Protein AF-A0A9X9WVI3-F1 (afdb_monomer)

pLDDT: mean 80.42, std 14.09, range [37.0, 93.25]

Foldseek 3Di:
DDPDDDADDPDDAPDLCSLLVVLVHHSVQLVVCVVVVDRSVCSNNDPDPPQQDWDDAPPDTHSHPVRLCVVLVHDPVQLVVLVVVVHDSSVSSVLGDDPPDDPLVVLCVLCVVLVHHSVQLVVCVVNRDDNVRSSPDDDPDDQDPVNVVVVVVPD

Radius of gyration: 27.86 Å; Cα contacts (8 Å, |Δi|>4): 132; chains: 1; bounding box: 60×38×81 Å

Mean predicted aligned error: 15.55 Å

Nearest PDB structures (foldseek):
  1q07-assembly1_B  TM=2.388E-01  e=8.066E+00  Escherichia coli

Solvent-accessible surface area (backbone atoms only — not comparable to full-atom values): 9425 Å² total; per-residue (Å²): 135,84,83,78,80,81,75,84,75,79,86,90,52,99,40,70,49,52,42,7,50,76,57,73,37,59,39,67,60,26,52,53,34,34,74,73,70,38,52,69,67,60,26,37,70,51,76,83,84,70,76,64,58,64,39,64,41,89,95,47,75,25,67,26,63,68,53,46,28,58,77,31,65,46,56,70,70,59,44,51,60,36,40,78,71,73,40,53,70,42,59,44,49,71,53,44,57,73,82,83,78,70,54,71,62,63,54,37,50,53,22,51,76,59,76,38,61,44,68,59,38,49,52,36,43,73,78,55,44,51,69,71,62,37,56,70,56,80,78,86,82,76,77,47,74,70,64,54,49,61,61,69,74,70,116

Structure (mmCIF, N/CA/C/O backbone):
data_AF-A0A9X9WVI3-F1
#
_entry.id   AF-A0A9X9WVI3-F1
#
loop_
_atom_site.group_PDB
_atom_site.id
_atom_site.type_symbol
_atom_site.label_atom_id
_atom_site.label_alt_id
_atom_site.label_comp_id
_atom_site.label_asym_id
_atom_site.label_entity_id
_atom_site.label_seq_id
_atom_site.pdbx_PDB_ins_code
_atom_site.Cartn_x
_atom_site.Cartn_y
_atom_site.Cartn_z
_atom_site.occupancy
_atom_site.B_iso_or_equiv
_atom_site.auth_seq_id
_atom_site.auth_comp_id
_atom_site.auth_asym_id
_atom_site.auth_atom_id
_atom_site.pdbx_PDB_model_num
ATOM 1 N N . MET A 1 1 ? 0.253 12.492 40.329 1.00 37.00 1 MET A N 1
ATOM 2 C CA . MET A 1 1 ? -1.148 12.388 40.804 1.00 37.00 1 MET A CA 1
ATOM 3 C C . MET A 1 1 ? -2.069 12.173 39.608 1.00 37.00 1 MET A C 1
ATOM 5 O O . MET A 1 1 ? -2.336 13.112 38.871 1.00 37.00 1 MET A O 1
ATOM 9 N N . THR A 1 2 ? -2.505 10.940 39.354 1.00 40.12 2 THR A N 1
ATOM 10 C CA . THR A 1 2 ? -3.392 10.620 38.223 1.00 40.12 2 THR A CA 1
ATOM 11 C C . THR A 1 2 ? -4.823 10.999 38.602 1.00 40.12 2 THR A C 1
ATOM 13 O O . THR A 1 2 ? -5.427 10.346 39.453 1.00 40.12 2 THR A O 1
ATOM 16 N N . LYS A 1 3 ? -5.365 12.076 38.017 1.00 41.78 3 LYS A N 1
ATOM 17 C CA . LYS A 1 3 ? -6.774 12.463 38.198 1.00 41.78 3 LYS A CA 1
ATOM 18 C C . LYS A 1 3 ? -7.663 11.325 37.683 1.00 41.78 3 LYS A C 1
ATOM 20 O O . LYS A 1 3 ? -7.770 11.112 36.479 1.00 41.78 3 LYS A O 1
ATOM 25 N N . ARG A 1 4 ? -8.284 10.574 38.599 1.00 47.44 4 ARG A N 1
ATOM 26 C CA . ARG A 1 4 ? -9.337 9.606 38.270 1.00 47.44 4 ARG A CA 1
ATOM 27 C C . ARG A 1 4 ? -10.594 10.391 37.910 1.00 47.44 4 ARG A C 1
ATOM 29 O O . ARG A 1 4 ? -11.257 10.933 38.788 1.00 47.44 4 ARG A O 1
ATOM 36 N N . ILE A 1 5 ? -10.893 10.465 36.620 1.00 53.91 5 ILE A N 1
ATOM 37 C CA . ILE A 1 5 ? -12.156 11.002 36.113 1.00 53.91 5 ILE A CA 1
ATOM 38 C C . ILE A 1 5 ? -13.261 10.031 36.562 1.00 53.91 5 ILE A C 1
ATOM 40 O O . ILE A 1 5 ? -13.273 8.875 36.139 1.00 53.91 5 ILE A O 1
ATOM 44 N N . ARG A 1 6 ? -14.147 10.464 37.469 1.00 46.97 6 ARG A N 1
ATOM 45 C CA . ARG A 1 6 ? -15.381 9.732 37.800 1.00 46.97 6 ARG A CA 1
ATOM 46 C C . ARG A 1 6 ? -16.380 9.978 36.671 1.00 46.97 6 ARG A C 1
ATOM 48 O O . ARG A 1 6 ? -16.762 11.120 36.446 1.00 46.97 6 ARG A O 1
ATOM 55 N N . LEU A 1 7 ? -16.767 8.916 35.971 1.00 52.44 7 LEU A N 1
ATOM 56 C CA . LEU A 1 7 ? -17.838 8.953 34.977 1.00 52.44 7 LEU A CA 1
ATOM 57 C C . LEU A 1 7 ? -19.185 8.729 35.679 1.00 52.44 7 LEU A C 1
ATOM 59 O O . LEU A 1 7 ? -19.290 7.755 36.435 1.00 52.44 7 LEU A O 1
ATOM 63 N N . PRO A 1 8 ? -20.195 9.590 35.466 1.00 44.69 8 PRO A N 1
ATOM 64 C CA . PRO A 1 8 ? -21.563 9.267 35.842 1.00 44.69 8 PRO A CA 1
ATOM 65 C C . PRO A 1 8 ? -22.082 8.122 34.946 1.00 44.69 8 PRO A C 1
ATOM 67 O O . PRO A 1 8 ? -21.643 7.944 33.816 1.00 44.69 8 PRO A O 1
ATOM 70 N N . HIS A 1 9 ? -22.901 7.255 35.536 1.00 53.94 9 HIS A N 1
ATOM 71 C CA . HIS A 1 9 ? -23.315 5.929 35.046 1.00 53.94 9 HIS A CA 1
ATOM 72 C C . HIS A 1 9 ? -24.241 5.994 33.803 1.00 53.94 9 HIS A C 1
ATOM 74 O O . HIS A 1 9 ? -24.909 7.005 33.606 1.00 53.94 9 HIS A O 1
ATOM 80 N N . PRO A 1 10 ? -24.300 4.936 32.966 1.00 47.56 10 PRO A N 1
ATOM 81 C CA . PRO A 1 10 ? -25.096 3.748 33.286 1.00 47.56 10 PRO A CA 1
ATOM 82 C C . PRO A 1 10 ? -24.260 2.697 34.025 1.00 47.56 10 PRO A C 1
ATOM 84 O O . PRO A 1 10 ? -23.032 2.672 33.887 1.00 47.56 10 PRO A O 1
ATOM 87 N N . PRO A 1 11 ? -24.886 1.919 34.923 1.00 54.75 11 PRO A N 1
ATOM 88 C CA . PRO A 1 11 ? -24.164 1.013 35.801 1.00 54.75 11 PRO A CA 1
ATOM 89 C C . PRO A 1 11 ? -23.472 -0.059 34.948 1.00 54.75 11 PRO A C 1
ATOM 91 O O . PRO A 1 11 ? -23.908 -0.327 33.839 1.00 54.75 11 PRO A O 1
ATOM 94 N N . GLU A 1 12 ? -22.412 -0.671 35.483 1.00 53.19 12 GLU A N 1
ATOM 95 C CA . GLU A 1 12 ? -21.811 -1.963 35.067 1.00 53.19 12 GLU A CA 1
ATOM 96 C C . GLU A 1 12 ? -20.383 -1.937 34.496 1.00 53.19 12 GLU A C 1
ATOM 98 O O . GLU A 1 12 ? -19.702 -2.966 34.541 1.00 53.19 12 GLU A O 1
ATOM 103 N N . HIS A 1 13 ? -19.817 -0.800 34.074 1.00 55.53 13 HIS A N 1
ATOM 104 C CA . HIS A 1 13 ? -18.466 -0.808 33.483 1.00 55.53 13 HIS A CA 1
ATOM 105 C C . HIS A 1 13 ? -17.449 0.058 34.232 1.00 55.53 13 HIS A C 1
ATOM 107 O O . HIS A 1 13 ? -17.414 1.280 34.140 1.00 55.53 13 HIS A O 1
ATOM 113 N N . ARG A 1 14 ? -16.535 -0.617 34.947 1.00 71.50 14 ARG A N 1
ATOM 114 C CA . ARG A 1 14 ? -15.489 -0.034 35.818 1.00 71.50 14 ARG A CA 1
ATOM 115 C C . ARG A 1 14 ? -14.454 0.840 35.082 1.00 71.50 14 ARG A C 1
ATOM 117 O O . ARG A 1 14 ? -13.598 1.442 35.726 1.00 71.50 14 ARG A O 1
ATOM 124 N N . SER A 1 15 ? -14.475 0.868 33.747 1.00 84.50 15 SER A N 1
ATOM 125 C CA . SER A 1 15 ? -13.547 1.636 32.908 1.00 84.50 15 SER A CA 1
ATOM 126 C C . SER A 1 15 ? -14.151 1.968 31.540 1.00 84.50 15 SER A C 1
ATOM 128 O O . SER A 1 15 ? -15.007 1.234 31.046 1.00 84.50 15 SER A O 1
ATOM 130 N N . LEU A 1 16 ? -13.629 3.013 30.887 1.00 83.25 16 LEU A N 1
ATOM 131 C CA . LEU A 1 16 ? -13.998 3.392 29.516 1.00 83.25 16 LEU A CA 1
ATOM 132 C C . LEU A 1 16 ? -13.831 2.231 28.521 1.00 83.25 16 LEU A C 1
ATOM 134 O O . LEU A 1 16 ? -14.660 2.060 27.641 1.00 83.25 16 LEU A O 1
ATOM 138 N N . ASN A 1 17 ? -12.800 1.395 28.692 1.00 86.31 17 ASN A N 1
ATOM 139 C CA . ASN A 1 17 ? -12.584 0.217 27.846 1.00 86.31 17 ASN A CA 1
ATOM 140 C C . ASN A 1 17 ? -13.657 -0.858 28.037 1.00 86.31 17 ASN A C 1
ATOM 142 O O . ASN A 1 17 ? -14.037 -1.513 27.071 1.00 86.31 17 ASN A O 1
ATOM 146 N N . ALA A 1 18 ? -14.131 -1.059 29.269 1.00 83.94 18 ALA A N 1
ATOM 147 C CA . ALA A 1 18 ? -15.227 -1.987 29.527 1.00 83.94 18 ALA A CA 1
ATOM 148 C C . ALA A 1 18 ? -16.528 -1.475 28.888 1.00 83.94 18 ALA A C 1
ATOM 150 O O . ALA A 1 18 ? -17.199 -2.243 28.207 1.00 83.94 18 ALA A O 1
ATOM 151 N N . ALA A 1 19 ? -16.802 -0.170 29.004 1.00 86.25 19 ALA A N 1
ATOM 152 C CA . ALA A 1 19 ? -17.951 0.465 28.362 1.00 86.25 19 ALA A CA 1
ATOM 153 C C . ALA A 1 19 ? -17.867 0.411 26.827 1.00 86.25 19 ALA A C 1
ATOM 155 O O . ALA A 1 19 ? -18.844 0.074 26.169 1.00 86.25 19 ALA A O 1
ATOM 156 N N . ALA A 1 20 ? -16.687 0.664 26.253 1.00 87.12 20 ALA A N 1
ATOM 157 C CA . ALA A 1 20 ? -16.462 0.575 24.814 1.00 87.12 20 ALA A CA 1
ATOM 158 C C . ALA A 1 20 ? -16.691 -0.850 24.288 1.00 87.12 20 ALA A C 1
ATOM 160 O O . ALA A 1 20 ? -17.419 -1.021 23.315 1.00 87.12 20 ALA A O 1
ATOM 161 N N . ARG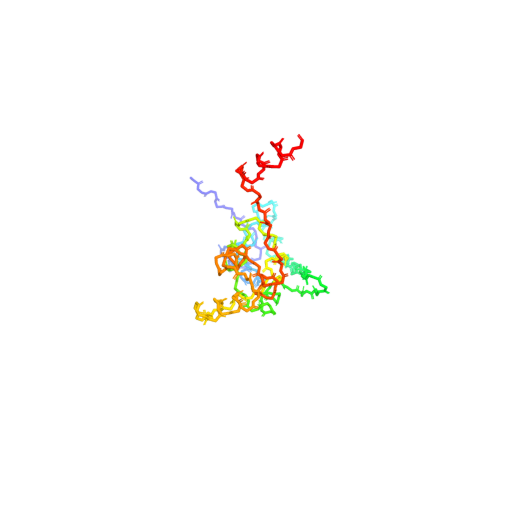 A 1 21 ? -16.150 -1.879 24.961 1.00 84.81 21 ARG A N 1
ATOM 162 C CA . A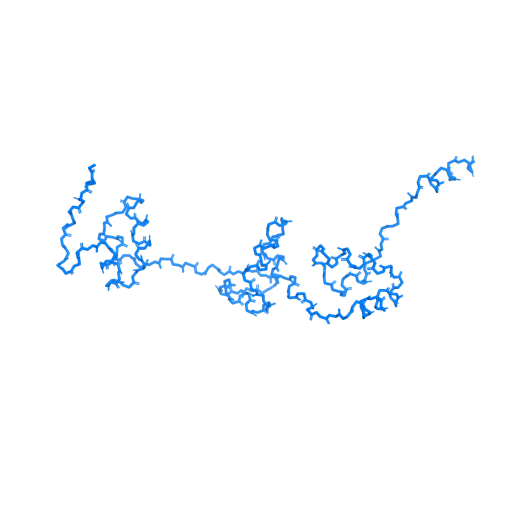RG A 1 21 ? -16.373 -3.280 24.560 1.00 84.81 21 ARG A CA 1
ATOM 163 C C . ARG A 1 21 ? -17.837 -3.685 24.629 1.00 84.81 21 ARG A C 1
ATOM 165 O O . ARG A 1 21 ? -18.301 -4.355 23.716 1.00 84.81 21 ARG A O 1
ATOM 172 N N . ALA A 1 22 ? -18.544 -3.291 25.686 1.00 83.69 22 ALA A N 1
ATOM 173 C CA . ALA A 1 22 ? -19.968 -3.578 25.819 1.00 83.69 22 ALA A CA 1
ATOM 174 C C . ALA A 1 22 ? -20.798 -2.904 24.718 1.00 83.69 22 ALA A C 1
ATOM 176 O O . ALA A 1 22 ? -21.734 -3.501 24.201 1.00 83.69 22 ALA A O 1
ATOM 177 N N . ALA A 1 23 ? -20.395 -1.704 24.292 1.00 84.12 23 ALA A N 1
ATOM 178 C CA . ALA A 1 23 ? -20.983 -1.000 23.157 1.00 84.12 23 ALA A CA 1
ATOM 179 C C . ALA A 1 23 ? -20.481 -1.491 21.779 1.00 84.12 23 ALA A C 1
ATOM 181 O O . ALA A 1 23 ? -20.851 -0.922 20.754 1.00 84.12 23 ALA A O 1
ATOM 182 N N . GLY A 1 24 ? -19.621 -2.515 21.722 1.00 84.88 24 GLY A N 1
ATOM 183 C CA . GLY A 1 24 ? -19.072 -3.042 20.467 1.00 84.88 24 GLY A CA 1
ATOM 184 C C . GLY A 1 24 ? -18.063 -2.118 19.771 1.00 84.88 24 GLY A C 1
ATOM 185 O O . GLY A 1 24 ? -17.813 -2.266 18.576 1.00 84.88 24 GLY A O 1
ATOM 186 N N . ILE A 1 25 ? -17.472 -1.163 20.493 1.00 88.44 25 ILE A N 1
ATOM 187 C CA . ILE A 1 25 ? -16.480 -0.214 19.977 1.00 88.44 25 ILE A CA 1
ATOM 188 C C . ILE A 1 25 ? -15.089 -0.570 20.503 1.00 88.44 25 ILE A C 1
ATOM 190 O O . ILE A 1 25 ? -14.901 -0.939 21.663 1.00 88.44 25 ILE A O 1
ATOM 194 N N . ASP A 1 26 ? -14.078 -0.410 19.652 1.00 89.38 26 ASP A N 1
ATOM 195 C CA . ASP A 1 26 ? -12.689 -0.523 20.075 1.00 89.38 26 ASP A CA 1
ATOM 196 C C . ASP A 1 26 ? -12.335 0.521 21.158 1.00 89.38 26 ASP A C 1
ATOM 198 O O . ASP A 1 26 ? -12.617 1.719 21.037 1.00 89.38 26 ASP A O 1
ATOM 202 N N . GLY A 1 27 ? -11.674 0.066 22.222 1.00 89.50 27 GLY A N 1
ATOM 203 C CA . GLY A 1 27 ? -11.319 0.904 23.367 1.00 89.50 27 GLY A CA 1
ATOM 204 C C . GLY A 1 27 ? -10.406 2.079 23.005 1.00 89.50 27 GLY A C 1
ATOM 205 O O . GLY A 1 27 ? -10.566 3.174 23.551 1.00 89.50 27 GLY A O 1
ATOM 206 N N . ALA A 1 28 ? -9.500 1.903 22.035 1.00 90.50 28 ALA A N 1
ATOM 207 C CA . ALA A 1 28 ? -8.639 2.989 21.569 1.00 90.50 28 ALA A CA 1
ATOM 208 C C . ALA A 1 28 ? -9.434 4.044 20.785 1.00 90.50 28 ALA A C 1
ATOM 210 O O . ALA A 1 28 ? -9.149 5.238 20.897 1.00 90.50 28 ALA A O 1
ATOM 211 N N . THR A 1 29 ? -10.477 3.633 20.060 1.00 89.81 29 THR A N 1
ATOM 212 C CA . THR A 1 29 ? -11.409 4.556 19.393 1.00 89.81 29 THR A CA 1
ATOM 213 C C . THR A 1 29 ? -12.172 5.413 20.405 1.00 89.81 29 THR A C 1
ATOM 215 O O . THR A 1 29 ? -12.201 6.639 20.269 1.00 89.81 29 THR A O 1
ATOM 218 N N . ALA A 1 30 ? -12.736 4.803 21.452 1.00 90.56 30 ALA A N 1
ATOM 219 C CA . ALA A 1 30 ? -13.431 5.533 22.516 1.00 90.56 30 ALA A CA 1
ATOM 220 C C . ALA A 1 30 ? -12.484 6.487 23.271 1.00 90.56 30 ALA A C 1
ATOM 222 O O . ALA A 1 30 ? -12.802 7.663 23.456 1.00 90.56 30 ALA A O 1
ATOM 223 N N . ALA A 1 31 ? -11.283 6.025 23.633 1.00 90.62 31 ALA A N 1
ATOM 224 C CA . ALA A 1 31 ? -10.269 6.860 24.279 1.00 90.62 31 ALA A CA 1
ATOM 225 C C . ALA A 1 31 ? -9.831 8.039 23.392 1.00 90.62 31 ALA A C 1
ATOM 227 O O . ALA A 1 31 ? -9.731 9.173 23.864 1.00 90.62 31 ALA A O 1
ATOM 228 N N . GLY A 1 32 ? -9.631 7.797 22.095 1.00 91.69 32 GLY A N 1
ATOM 229 C CA . GLY A 1 32 ? -9.291 8.832 21.121 1.00 91.69 32 GLY A CA 1
ATOM 230 C C . GLY A 1 32 ? -10.381 9.894 20.965 1.00 91.69 32 GLY A C 1
ATOM 231 O O . GLY A 1 32 ? -10.063 11.069 20.801 1.00 91.69 32 GLY A O 1
ATOM 232 N N . ARG A 1 33 ? -11.662 9.515 21.056 1.00 93.12 33 ARG A N 1
ATOM 233 C CA . ARG A 1 33 ? -12.790 10.464 21.058 1.00 93.12 33 ARG A CA 1
ATOM 234 C C . ARG A 1 33 ? -12.790 11.340 22.305 1.00 93.12 33 ARG A C 1
ATOM 236 O O . ARG A 1 33 ? -12.861 12.559 22.177 1.00 93.12 33 ARG A O 1
ATOM 243 N N . VAL A 1 34 ? -12.632 10.745 23.488 1.00 93.06 34 VAL A N 1
ATOM 244 C CA . VAL A 1 34 ? -12.543 11.500 24.751 1.00 93.06 34 VAL A CA 1
ATOM 245 C C . VAL A 1 34 ? -11.362 12.471 24.728 1.00 93.06 34 VAL A C 1
ATOM 247 O O . VAL A 1 34 ? -11.502 13.626 25.117 1.00 93.06 34 VAL A O 1
ATOM 250 N N . HIS A 1 35 ? -10.214 12.052 24.187 1.00 91.38 35 HIS A N 1
ATOM 251 C CA . HIS A 1 35 ? -9.053 12.930 24.023 1.00 91.38 35 HIS A CA 1
ATOM 252 C C . HIS A 1 35 ? -9.326 14.138 23.107 1.00 91.38 35 HIS A C 1
ATOM 254 O O . HIS A 1 35 ? -8.734 15.196 23.289 1.00 91.38 35 HIS A O 1
ATOM 260 N N . ARG A 1 36 ? -10.259 14.013 22.156 1.00 91.06 36 ARG A N 1
ATOM 261 C CA . ARG A 1 36 ? -10.732 15.106 21.285 1.00 91.06 36 ARG A CA 1
ATOM 262 C C . ARG A 1 36 ? -11.871 15.922 21.910 1.00 91.06 36 ARG A C 1
ATOM 264 O O . ARG A 1 36 ? -12.549 16.654 21.196 1.00 91.06 36 ARG A O 1
ATOM 271 N N . GLY A 1 37 ? -12.107 15.775 23.213 1.00 92.56 37 GLY A N 1
ATOM 272 C CA . GLY A 1 37 ? -13.111 16.531 23.962 1.00 92.56 37 GLY A CA 1
ATOM 273 C C . GLY A 1 37 ? -14.519 15.937 23.941 1.00 92.56 37 GLY A C 1
ATOM 274 O O . GLY A 1 37 ? -15.457 16.608 24.359 1.00 92.56 37 GLY A O 1
ATOM 275 N N . TRP A 1 38 ? -14.703 14.702 23.464 1.00 90.69 38 TRP A N 1
ATOM 276 C CA . TRP A 1 38 ? -16.016 14.056 23.518 1.00 90.69 38 TRP A CA 1
ATOM 277 C C . TRP A 1 38 ? -16.358 13.656 24.948 1.00 90.69 38 TRP A C 1
ATOM 279 O O . TRP A 1 38 ? -15.485 13.225 25.708 1.00 90.69 38 TRP A O 1
ATOM 289 N N . THR A 1 39 ? -17.645 13.712 25.293 1.00 90.56 39 THR A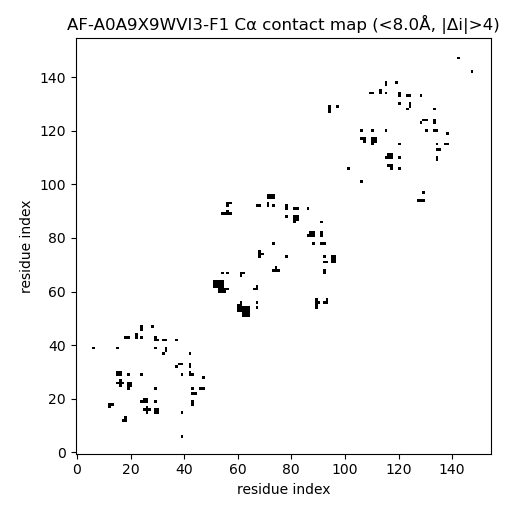 N 1
ATOM 290 C CA . THR A 1 39 ? -18.090 13.096 26.538 1.00 90.56 39 THR A CA 1
ATOM 291 C C . THR A 1 39 ? -17.897 11.577 26.447 1.00 90.56 39 THR A C 1
ATOM 293 O O . THR A 1 39 ? -18.068 10.988 25.376 1.00 90.56 39 THR A O 1
ATOM 296 N N . PRO A 1 40 ? -17.523 10.915 27.549 1.00 86.56 40 PRO A N 1
ATOM 297 C CA . PRO A 1 40 ? -17.326 9.467 27.591 1.00 86.56 40 PRO A CA 1
ATOM 298 C C . PRO A 1 40 ? -18.547 8.671 27.123 1.00 86.56 40 PRO A C 1
ATOM 300 O O . PRO A 1 40 ? -18.381 7.681 26.422 1.00 86.56 40 PRO A O 1
ATOM 303 N N . GLU A 1 41 ? -19.754 9.154 27.419 1.00 84.62 41 GLU A N 1
ATOM 304 C CA . GLU A 1 41 ? -21.023 8.597 26.936 1.00 84.62 41 GLU A CA 1
ATOM 305 C C . GLU A 1 41 ? -21.131 8.680 25.411 1.00 84.62 41 GLU A C 1
ATOM 307 O O . GLU A 1 41 ? -21.310 7.666 24.742 1.00 84.62 41 GLU A O 1
ATOM 312 N N . HIS A 1 42 ? -20.933 9.872 24.843 1.00 88.75 42 HIS A N 1
ATOM 313 C CA . HIS A 1 42 ? -20.996 10.080 23.397 1.00 88.75 42 HIS A CA 1
ATOM 314 C C . HIS A 1 42 ? -19.887 9.311 22.661 1.00 88.75 42 HIS A C 1
ATOM 316 O O . HIS A 1 42 ? -20.068 8.834 21.537 1.00 88.75 42 HIS A O 1
ATOM 322 N N . ALA A 1 43 ? -18.733 9.147 23.313 1.00 88.75 43 ALA A N 1
ATOM 323 C CA . ALA A 1 43 ? -17.599 8.403 22.791 1.00 88.75 43 ALA A CA 1
ATOM 324 C C . ALA A 1 43 ? -17.862 6.896 22.666 1.00 88.75 43 ALA A C 1
ATOM 326 O O . ALA A 1 43 ? -17.302 6.286 21.751 1.00 88.75 43 ALA A O 1
ATOM 327 N N . VAL A 1 44 ? -18.685 6.309 23.543 1.00 89.38 44 VAL A N 1
ATOM 328 C CA . VAL A 1 44 ? -19.057 4.883 23.488 1.00 89.38 44 VAL A CA 1
ATOM 329 C C . VAL A 1 44 ? -20.381 4.635 22.767 1.00 89.38 44 VAL A C 1
ATOM 331 O O . VAL A 1 44 ? -20.567 3.547 22.244 1.00 89.38 44 VAL A O 1
ATOM 334 N N . SER A 1 45 ? -21.282 5.616 22.693 1.00 87.12 45 SER A N 1
ATOM 335 C CA . SER A 1 45 ? -22.586 5.447 22.036 1.00 87.12 45 SER A CA 1
ATOM 336 C C . SER A 1 45 ? -22.551 5.689 20.528 1.00 87.12 45 SER A C 1
ATOM 338 O O . SER A 1 45 ? -23.368 5.144 19.791 1.00 87.12 45 SER A O 1
ATOM 340 N N . THR A 1 46 ? -21.603 6.490 20.038 1.00 86.69 46 THR A N 1
ATOM 341 C CA . THR A 1 46 ? -21.526 6.802 18.607 1.00 86.69 46 THR A CA 1
ATOM 342 C C . THR A 1 46 ? -20.835 5.664 17.858 1.00 86.69 46 THR A C 1
ATOM 344 O O . THR A 1 46 ? -19.661 5.408 18.129 1.00 86.69 46 THR A O 1
ATOM 347 N N . PRO A 1 47 ? -21.449 5.002 16.866 1.00 80.44 47 PRO A N 1
ATOM 348 C CA . PRO A 1 47 ? -20.768 3.952 16.113 1.00 80.44 47 PRO A CA 1
ATOM 349 C C . PRO A 1 47 ? -19.514 4.506 15.410 1.00 80.44 47 PRO A C 1
ATOM 351 O O . PRO A 1 47 ? -19.483 5.679 15.015 1.00 80.44 47 PRO A O 1
ATOM 354 N N . PRO A 1 48 ? -18.418 3.736 15.305 1.00 75.25 48 PRO A N 1
ATOM 355 C CA . PR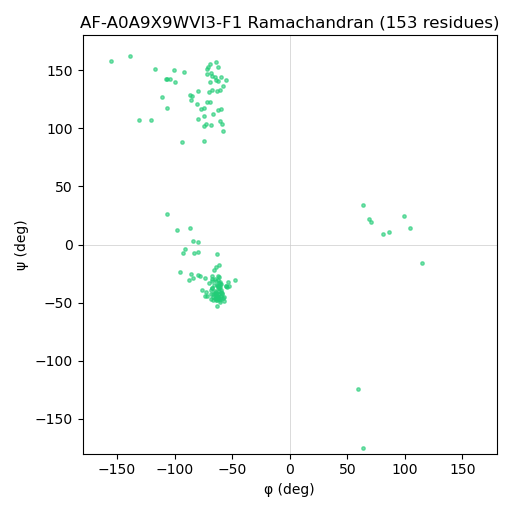O A 1 48 ? -17.253 4.158 14.541 1.00 75.25 48 PRO A CA 1
ATOM 356 C C . PRO A 1 48 ? -17.657 4.383 13.084 1.00 75.25 48 PRO A C 1
ATOM 358 O O . PRO A 1 48 ? -18.056 3.460 12.381 1.00 75.25 48 PRO A O 1
ATOM 361 N N . ILE A 1 49 ? -17.535 5.628 12.620 1.00 72.19 49 ILE A N 1
ATOM 362 C CA . ILE A 1 49 ? -17.614 5.933 11.195 1.00 72.19 49 ILE A CA 1
ATOM 363 C C . ILE A 1 49 ? -16.291 5.445 10.609 1.00 72.19 49 ILE A C 1
ATOM 365 O O . ILE A 1 49 ? -15.295 6.170 10.594 1.00 72.19 49 ILE A O 1
ATOM 369 N N . SER A 1 50 ? -16.253 4.188 10.190 1.00 63.59 50 SER A N 1
ATOM 370 C CA . SER A 1 50 ? -15.202 3.683 9.320 1.00 63.59 50 SER A CA 1
ATOM 371 C C . SER A 1 50 ? -15.721 3.813 7.898 1.00 63.59 50 SER A C 1
ATOM 373 O O . SER A 1 50 ? -16.337 2.872 7.405 1.00 63.59 50 SER A O 1
ATOM 375 N N . PRO A 1 51 ? -15.523 4.955 7.207 1.00 60.88 51 PRO A N 1
ATOM 376 C CA . PRO A 1 51 ? -15.709 4.925 5.778 1.00 60.88 51 PRO A CA 1
ATOM 377 C C . PRO A 1 51 ? -14.564 4.064 5.254 1.00 60.88 51 PRO A C 1
ATOM 379 O O . PRO A 1 51 ? -13.410 4.507 5.206 1.00 60.88 51 PRO A O 1
ATOM 382 N N . GLU A 1 52 ? -14.857 2.817 4.897 1.00 65.00 52 GLU A N 1
ATOM 383 C CA . GLU A 1 52 ? -14.042 2.144 3.900 1.00 65.00 52 GLU A CA 1
ATOM 384 C C . GLU A 1 52 ? -14.117 3.028 2.660 1.00 65.00 52 GLU A C 1
ATOM 386 O O . GLU A 1 52 ? -15.129 3.106 1.969 1.00 65.00 52 GLU A O 1
ATOM 391 N N . ARG A 1 53 ? -13.089 3.864 2.488 1.00 77.12 53 ARG A N 1
ATOM 392 C CA . ARG A 1 53 ? -13.053 4.791 1.369 1.00 77.12 53 ARG A CA 1
ATOM 393 C C . ARG A 1 53 ? -12.792 3.950 0.129 1.00 77.12 53 ARG A C 1
ATOM 395 O O . ARG A 1 53 ? -11.752 3.279 0.106 1.00 77.12 53 ARG A O 1
ATOM 402 N N . PRO A 1 54 ? -13.674 4.007 -0.881 1.00 84.81 54 PRO A N 1
ATOM 403 C CA . PRO A 1 54 ? -13.442 3.275 -2.104 1.00 84.81 54 PRO A CA 1
ATOM 404 C C . PRO A 1 54 ? -12.110 3.712 -2.712 1.00 84.81 54 PRO A C 1
ATOM 406 O O . PRO A 1 54 ? -11.759 4.897 -2.728 1.00 84.81 54 PRO A O 1
ATOM 409 N N . VAL A 1 55 ? -11.333 2.737 -3.173 1.00 86.56 55 VAL A N 1
ATOM 410 C CA . VAL A 1 55 ? -10.004 2.964 -3.742 1.00 86.56 55 VAL A CA 1
ATOM 411 C C . VAL A 1 55 ? -10.098 2.784 -5.247 1.00 86.56 55 VAL A C 1
ATOM 413 O O . VAL A 1 55 ? -10.386 1.692 -5.728 1.00 86.56 55 VAL A O 1
ATOM 416 N N . LYS A 1 56 ? -9.824 3.850 -6.001 1.00 90.38 56 LYS A N 1
ATOM 417 C CA . LYS A 1 56 ? -9.704 3.778 -7.460 1.00 90.38 56 LYS A CA 1
ATOM 418 C C . LYS A 1 56 ? -8.283 3.364 -7.851 1.00 90.38 56 LYS A C 1
ATOM 420 O O . LYS A 1 56 ? -7.314 3.987 -7.416 1.00 90.38 56 LYS A O 1
ATOM 425 N N . VAL A 1 57 ? -8.161 2.331 -8.680 1.00 88.31 57 VAL A N 1
ATOM 426 C CA . VAL A 1 57 ? -6.896 1.863 -9.266 1.00 88.31 57 VAL A CA 1
ATOM 427 C C . VAL A 1 57 ? -7.112 1.684 -10.767 1.00 88.31 57 VAL A C 1
ATOM 429 O O . VAL A 1 57 ? -7.794 0.754 -11.195 1.00 88.31 57 VAL A O 1
ATOM 432 N N . GLY A 1 58 ? -6.548 2.590 -11.571 1.00 85.19 58 GLY A N 1
ATOM 433 C CA . GLY A 1 58 ? -6.860 2.660 -13.002 1.00 85.19 58 GLY A CA 1
ATOM 434 C C . GLY A 1 58 ? -8.357 2.899 -13.221 1.00 85.19 58 GLY A C 1
ATOM 435 O O . GLY A 1 58 ? -8.920 3.834 -12.649 1.00 85.19 58 GLY A O 1
ATOM 436 N N . ASP A 1 59 ? -8.997 2.015 -13.985 1.00 87.12 59 ASP A N 1
ATOM 437 C CA . ASP A 1 59 ? -10.430 2.087 -14.307 1.00 87.12 59 ASP A CA 1
ATOM 438 C C . ASP A 1 59 ? -11.324 1.328 -13.316 1.00 87.12 59 ASP A C 1
ATOM 440 O O . ASP A 1 59 ? -12.548 1.377 -13.410 1.00 87.12 59 ASP A O 1
ATOM 444 N N . ARG A 1 60 ? -10.731 0.630 -12.339 1.00 87.75 60 ARG A N 1
ATOM 445 C CA . ARG A 1 60 ? -11.468 -0.164 -11.350 1.00 87.75 60 ARG A CA 1
ATOM 446 C C . ARG A 1 60 ? -11.603 0.593 -10.034 1.00 87.75 60 ARG A C 1
ATOM 448 O O . ARG A 1 60 ? -10.652 1.218 -9.562 1.00 87.75 60 ARG A O 1
ATOM 455 N N . VAL A 1 61 ? -12.779 0.495 -9.422 1.00 92.06 61 VAL A N 1
ATOM 456 C CA . VAL A 1 61 ? -13.061 1.002 -8.075 1.00 92.06 61 VAL A CA 1
ATOM 457 C C . VAL A 1 61 ? -13.270 -0.196 -7.159 1.00 92.06 61 VAL A C 1
ATOM 459 O O . VAL A 1 61 ? -14.055 -1.083 -7.475 1.00 92.06 61 VAL A O 1
ATOM 462 N N . PHE A 1 62 ? -12.540 -0.225 -6.051 1.00 90.06 62 PHE A N 1
ATOM 463 C CA . PHE A 1 62 ? -12.658 -1.243 -5.010 1.00 90.06 62 PHE A CA 1
ATOM 464 C C . PHE A 1 62 ? -13.402 -0.658 -3.813 1.00 90.06 62 PHE A C 1
ATOM 466 O O . PHE A 1 62 ? -13.176 0.511 -3.487 1.00 90.06 62 PHE A O 1
ATOM 473 N N . ALA A 1 63 ? -14.247 -1.449 -3.152 1.00 87.31 63 ALA A N 1
ATOM 474 C CA . ALA A 1 63 ? -15.002 -1.020 -1.975 1.00 87.31 63 ALA A CA 1
ATOM 475 C C . ALA A 1 63 ? -14.067 -0.718 -0.800 1.00 87.31 63 ALA A C 1
ATOM 477 O O . ALA A 1 63 ? -14.272 0.245 -0.064 1.00 87.31 63 ALA A O 1
ATOM 478 N N . SER A 1 64 ? -12.979 -1.484 -0.681 1.00 89.12 64 SER A N 1
ATOM 479 C CA . SER A 1 64 ? -11.993 -1.291 0.375 1.00 89.12 64 SER A CA 1
ATOM 480 C C . SER A 1 64 ? -10.556 -1.434 -0.117 1.00 89.12 64 SER A C 1
ATOM 482 O O . SER A 1 64 ? -10.244 -2.021 -1.157 1.00 89.12 64 SER A O 1
ATOM 484 N N . ARG A 1 65 ? -9.622 -0.914 0.684 1.00 87.44 65 ARG A N 1
ATOM 485 C CA . ARG A 1 65 ? -8.187 -1.114 0.446 1.00 87.44 65 ARG A CA 1
ATOM 486 C C . ARG A 1 65 ? -7.804 -2.596 0.500 1.00 87.44 65 ARG A C 1
ATOM 488 O O . ARG A 1 65 ? -6.917 -3.010 -0.242 1.00 87.44 65 ARG A O 1
ATOM 495 N N . ALA A 1 66 ? -8.427 -3.370 1.389 1.00 87.81 66 ALA A N 1
ATOM 496 C CA . ALA A 1 66 ? -8.147 -4.796 1.528 1.00 87.81 66 ALA A CA 1
ATOM 497 C C . ALA A 1 66 ? -8.553 -5.556 0.260 1.00 87.81 66 ALA A C 1
ATOM 499 O O . ALA A 1 66 ? -7.782 -6.372 -0.240 1.00 87.81 66 ALA A O 1
ATOM 500 N N . GLU A 1 67 ? -9.705 -5.207 -0.311 1.00 90.00 67 GLU A N 1
ATOM 501 C CA . GLU A 1 67 ? -10.172 -5.760 -1.579 1.00 90.00 67 GLU A CA 1
ATOM 502 C C . GLU A 1 67 ? -9.223 -5.411 -2.735 1.00 90.00 67 GLU A C 1
ATOM 504 O O . GLU A 1 67 ? -8.819 -6.293 -3.493 1.00 90.00 67 GLU A O 1
ATOM 509 N N . ALA A 1 68 ? -8.773 -4.153 -2.825 1.00 91.25 68 ALA A N 1
ATOM 510 C CA . ALA A 1 68 ? -7.814 -3.730 -3.848 1.00 91.25 68 ALA A CA 1
ATOM 511 C C . ALA A 1 68 ? -6.482 -4.504 -3.770 1.00 91.25 68 ALA A C 1
ATOM 513 O O . ALA A 1 68 ? -5.897 -4.864 -4.793 1.00 91.25 68 ALA A O 1
ATOM 514 N N . LEU A 1 69 ? -5.995 -4.775 -2.554 1.00 92.56 69 LEU A N 1
ATOM 515 C CA . LEU A 1 69 ? -4.788 -5.574 -2.318 1.00 92.56 69 LEU A CA 1
ATOM 516 C C . LEU A 1 69 ? -4.978 -7.036 -2.725 1.00 92.56 69 LEU A C 1
ATOM 518 O O . LEU A 1 69 ? -4.108 -7.594 -3.398 1.00 92.56 69 LEU A O 1
ATOM 522 N N . ALA A 1 70 ? -6.109 -7.634 -2.341 1.00 89.81 70 ALA A N 1
ATOM 523 C CA . ALA A 1 70 ? -6.455 -9.007 -2.687 1.00 89.81 70 ALA A CA 1
ATOM 524 C C . ALA A 1 70 ? -6.557 -9.180 -4.208 1.00 89.81 70 ALA A C 1
ATOM 526 O O . ALA A 1 70 ? -5.922 -10.074 -4.767 1.00 89.81 70 ALA A O 1
ATOM 527 N N . ALA A 1 71 ? -7.247 -8.262 -4.890 1.00 89.62 71 ALA A N 1
ATOM 528 C CA . ALA A 1 71 ? -7.365 -8.257 -6.346 1.00 89.62 71 ALA A CA 1
ATOM 529 C C . ALA A 1 71 ? -6.010 -8.099 -7.058 1.00 89.62 71 ALA A C 1
ATOM 531 O O . ALA A 1 71 ? -5.806 -8.664 -8.131 1.00 89.62 71 ALA A O 1
ATOM 532 N N . ALA A 1 72 ? -5.068 -7.357 -6.467 1.00 87.69 72 ALA A N 1
ATOM 533 C CA . ALA A 1 72 ? -3.715 -7.190 -7.001 1.00 87.69 72 ALA A CA 1
ATOM 534 C C . ALA A 1 72 ? -2.747 -8.334 -6.625 1.00 87.69 72 ALA A C 1
ATOM 536 O O . ALA A 1 72 ? -1.608 -8.354 -7.105 1.00 87.69 72 ALA A O 1
ATOM 537 N N . GLY A 1 73 ? -3.154 -9.263 -5.749 1.00 90.44 73 GLY A N 1
ATOM 538 C CA . GLY A 1 73 ? -2.288 -10.315 -5.206 1.00 90.44 73 GLY A CA 1
ATOM 539 C C . GLY A 1 73 ? -1.123 -9.765 -4.372 1.00 90.44 73 GLY A C 1
ATOM 540 O O . GLY A 1 73 ? -0.009 -10.298 -4.423 1.00 90.44 73 GLY A O 1
ATOM 541 N N . LEU A 1 74 ? -1.349 -8.659 -3.657 1.00 91.56 74 LEU A N 1
ATOM 542 C CA . LEU A 1 74 ? -0.335 -7.918 -2.905 1.00 91.56 74 LEU A CA 1
ATOM 543 C C . LEU A 1 74 ? -0.618 -7.917 -1.402 1.00 91.56 74 LEU A C 1
ATOM 545 O O . LEU A 1 74 ? -1.759 -7.919 -0.960 1.00 91.56 74 LEU A O 1
ATOM 549 N N . VAL A 1 75 ? 0.450 -7.823 -0.611 1.00 92.44 75 VAL A N 1
ATOM 550 C CA . VAL A 1 75 ? 0.379 -7.585 0.838 1.00 92.44 75 VAL A CA 1
ATOM 551 C C . VAL A 1 75 ? 0.659 -6.114 1.156 1.00 92.44 75 VAL A C 1
ATOM 553 O O . VAL A 1 75 ? 1.438 -5.457 0.460 1.00 92.44 75 VAL A O 1
ATOM 556 N N . GLU A 1 76 ? 0.073 -5.588 2.236 1.00 92.44 76 GLU A N 1
ATOM 557 C CA . GLU A 1 76 ? 0.197 -4.172 2.633 1.00 92.44 76 GLU A CA 1
ATOM 558 C C . GLU A 1 76 ? 1.661 -3.723 2.797 1.00 92.44 76 GLU A C 1
ATOM 560 O O . GLU A 1 76 ? 2.015 -2.601 2.428 1.00 92.44 76 GLU A O 1
ATOM 565 N N . SER A 1 77 ? 2.541 -4.603 3.289 1.00 92.69 77 SER A N 1
ATOM 566 C CA . SER A 1 77 ? 3.977 -4.318 3.418 1.00 92.69 77 SER A CA 1
ATOM 567 C C . SER A 1 77 ? 4.634 -3.986 2.072 1.00 92.69 77 SER A C 1
ATOM 569 O O . SER A 1 77 ? 5.501 -3.112 2.009 1.00 92.69 77 SER A O 1
ATOM 571 N N . THR A 1 78 ? 4.175 -4.600 0.975 1.00 90.88 78 THR A N 1
ATOM 572 C CA . THR A 1 78 ? 4.669 -4.312 -0.380 1.00 90.88 78 THR A CA 1
ATOM 573 C C . THR A 1 78 ? 4.263 -2.913 -0.832 1.00 90.88 78 THR A C 1
ATOM 575 O O . THR A 1 78 ? 5.093 -2.181 -1.376 1.00 90.88 78 THR A O 1
ATOM 578 N N . ILE A 1 79 ? 3.017 -2.507 -0.574 1.00 93.19 79 ILE A N 1
ATOM 579 C CA . ILE A 1 79 ? 2.548 -1.151 -0.888 1.00 93.19 79 ILE A CA 1
ATOM 580 C C . ILE A 1 79 ? 3.306 -0.114 -0.059 1.00 93.19 79 ILE A C 1
ATOM 582 O O . ILE A 1 79 ? 3.809 0.854 -0.626 1.00 93.19 79 ILE A O 1
ATOM 586 N N . ARG A 1 80 ? 3.480 -0.339 1.250 1.00 91.69 80 ARG A N 1
ATOM 587 C CA . ARG A 1 80 ? 4.267 0.561 2.113 1.00 91.69 80 ARG A CA 1
ATOM 588 C C . ARG A 1 80 ? 5.696 0.739 1.604 1.00 91.69 80 ARG A C 1
ATOM 590 O O . ARG A 1 80 ? 6.162 1.868 1.487 1.00 91.69 80 ARG A O 1
ATOM 597 N N . ALA A 1 81 ? 6.366 -0.348 1.224 1.00 89.56 81 ALA A N 1
ATOM 598 C CA . ALA A 1 81 ? 7.717 -0.283 0.671 1.00 89.56 81 ALA A CA 1
ATOM 599 C C . ALA A 1 81 ? 7.787 0.462 -0.677 1.00 89.56 81 ALA A C 1
ATOM 601 O O . ALA A 1 81 ? 8.824 1.032 -1.013 1.00 89.56 81 ALA A O 1
ATOM 602 N N . ARG A 1 82 ? 6.719 0.445 -1.483 1.00 91.69 82 ARG A N 1
ATOM 603 C CA . ARG A 1 82 ? 6.624 1.232 -2.727 1.00 91.69 82 ARG A CA 1
ATOM 604 C C . ARG A 1 82 ? 6.401 2.715 -2.422 1.00 91.69 82 ARG A C 1
ATOM 606 O O . ARG A 1 82 ? 7.117 3.550 -2.965 1.00 91.69 82 ARG A O 1
ATOM 613 N N . MET A 1 83 ? 5.503 3.030 -1.492 1.00 93.25 83 MET A N 1
ATOM 614 C CA . MET A 1 83 ? 5.245 4.404 -1.046 1.00 93.25 83 MET A CA 1
ATOM 615 C C . MET A 1 83 ? 6.470 5.063 -0.408 1.00 93.25 83 MET A C 1
ATOM 617 O O . MET A 1 83 ? 6.745 6.225 -0.684 1.00 93.25 83 MET A O 1
ATOM 621 N N . ALA A 1 84 ? 7.267 4.313 0.358 1.00 89.88 84 ALA A N 1
ATOM 622 C CA . ALA A 1 84 ? 8.536 4.795 0.910 1.00 89.88 84 ALA A CA 1
ATOM 623 C C . ALA A 1 84 ? 9.564 5.198 -0.169 1.00 89.88 84 ALA A C 1
ATOM 625 O O . ALA A 1 84 ? 10.517 5.911 0.121 1.00 89.88 84 ALA A O 1
ATOM 626 N N . ARG A 1 85 ? 9.373 4.759 -1.421 1.00 90.06 85 ARG A N 1
ATOM 627 C CA . ARG A 1 85 ? 10.179 5.149 -2.589 1.00 90.06 85 ARG A CA 1
ATOM 628 C C . ARG A 1 85 ? 9.526 6.266 -3.415 1.00 90.06 85 ARG A C 1
ATOM 630 O O . ARG A 1 85 ? 9.939 6.494 -4.545 1.00 90.06 85 ARG A O 1
ATOM 637 N N . GLY A 1 86 ? 8.486 6.913 -2.886 1.00 91.06 86 GLY A N 1
ATOM 638 C CA . GLY A 1 86 ? 7.751 7.990 -3.554 1.00 91.06 86 GLY A CA 1
ATOM 639 C C . GLY A 1 86 ? 6.702 7.527 -4.570 1.00 91.06 86 GLY A C 1
ATOM 640 O O . GLY A 1 86 ? 6.156 8.353 -5.292 1.00 91.06 86 GLY A O 1
ATOM 641 N N . ILE A 1 87 ? 6.401 6.226 -4.652 1.00 88.75 87 ILE A N 1
ATOM 642 C CA . ILE A 1 87 ? 5.377 5.709 -5.574 1.00 88.75 87 ILE A CA 1
ATOM 643 C C . ILE A 1 87 ? 3.990 5.934 -4.961 1.00 88.75 87 ILE A C 1
ATOM 645 O O . ILE A 1 87 ? 3.759 5.578 -3.803 1.00 88.75 87 ILE A O 1
ATOM 649 N N . SER A 1 88 ? 3.048 6.482 -5.734 1.00 91.12 88 SER A N 1
ATOM 650 C CA . SER A 1 88 ? 1.676 6.673 -5.256 1.00 91.12 88 SER A CA 1
ATOM 651 C C . SER A 1 88 ? 1.013 5.328 -4.928 1.00 91.12 88 SER A C 1
ATOM 653 O O . SER A 1 88 ? 1.350 4.285 -5.491 1.00 91.12 88 SER A O 1
ATOM 655 N N . ARG A 1 89 ? 0.043 5.317 -4.007 1.00 88.88 89 ARG A N 1
ATOM 656 C CA . ARG A 1 89 ? -0.653 4.073 -3.637 1.00 88.88 89 ARG A CA 1
ATOM 657 C C . ARG A 1 89 ? -1.391 3.445 -4.828 1.00 88.88 89 ARG A C 1
ATOM 659 O O . ARG A 1 89 ? -1.357 2.225 -4.962 1.00 88.88 89 ARG A O 1
ATOM 666 N N . ALA A 1 90 ? -2.033 4.256 -5.671 1.00 87.81 90 ALA A N 1
ATOM 667 C CA . ALA A 1 90 ? -2.750 3.774 -6.851 1.00 87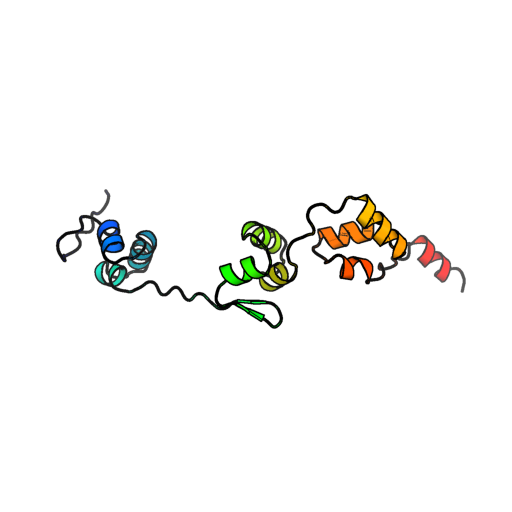.81 90 ALA A CA 1
ATOM 668 C C . ALA A 1 90 ? -1.785 3.121 -7.852 1.00 87.81 90 ALA A C 1
ATOM 670 O O . ALA A 1 90 ? -2.021 1.990 -8.276 1.00 87.81 90 ALA A O 1
ATOM 671 N N . ASP A 1 91 ? -0.645 3.761 -8.128 1.00 87.19 91 ASP A N 1
ATOM 672 C CA . ASP A 1 91 ? 0.387 3.190 -9.001 1.00 87.19 91 ASP A CA 1
ATOM 673 C C . ASP A 1 91 ? 0.982 1.915 -8.403 1.00 87.19 91 ASP A C 1
ATOM 675 O O . ASP A 1 91 ? 1.192 0.921 -9.095 1.00 87.19 91 ASP A O 1
ATOM 679 N N . ALA A 1 92 ? 1.217 1.909 -7.090 1.00 89.56 92 ALA A N 1
ATOM 680 C CA . ALA A 1 92 ? 1.734 0.746 -6.391 1.00 89.56 92 ALA A CA 1
ATOM 681 C C . ALA A 1 92 ? 0.777 -0.453 -6.476 1.00 89.56 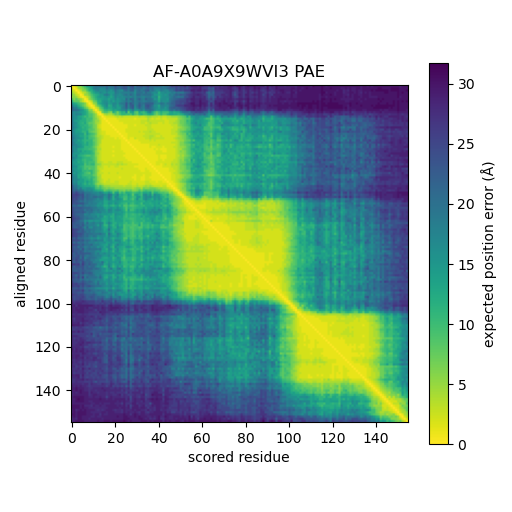92 ALA A C 1
ATOM 683 O O . ALA A 1 92 ? 1.260 -1.579 -6.565 1.00 89.56 92 ALA A O 1
ATOM 684 N N . LEU A 1 93 ? -0.542 -0.242 -6.462 1.00 90.00 93 LEU A N 1
ATOM 685 C CA . LEU A 1 93 ? -1.534 -1.302 -6.677 1.00 90.00 93 LEU A CA 1
ATOM 686 C C . LEU A 1 93 ? -1.550 -1.753 -8.144 1.00 90.00 93 LEU A C 1
ATOM 688 O O . LEU A 1 93 ? -1.494 -2.953 -8.409 1.00 90.00 93 LEU A O 1
ATOM 692 N N . ALA A 1 94 ? -1.515 -0.807 -9.086 1.00 88.44 94 ALA A N 1
ATOM 693 C CA . ALA A 1 94 ? -1.505 -1.085 -10.523 1.00 88.44 94 ALA A CA 1
ATOM 694 C C . ALA A 1 94 ? -0.270 -1.884 -10.986 1.00 88.44 94 ALA A C 1
ATOM 696 O O . ALA A 1 94 ? -0.341 -2.632 -11.958 1.00 88.44 94 ALA A O 1
ATOM 697 N N . MET A 1 95 ? 0.862 -1.777 -10.280 1.00 85.25 95 MET A N 1
ATOM 698 C CA . MET A 1 95 ? 2.078 -2.548 -10.581 1.00 85.25 95 MET A CA 1
ATOM 699 C C . MET A 1 95 ? 1.934 -4.066 -10.363 1.00 85.25 95 MET A C 1
ATOM 701 O O . MET A 1 95 ? 2.736 -4.822 -10.912 1.00 85.25 95 MET A O 1
ATOM 705 N N . GLY A 1 96 ? 0.977 -4.523 -9.545 1.00 84.31 96 GLY A N 1
ATOM 706 C CA . GLY A 1 96 ? 0.765 -5.946 -9.252 1.00 84.31 96 GLY A CA 1
ATOM 707 C C . GLY A 1 96 ? 1.934 -6.640 -8.533 1.00 84.31 96 GLY A C 1
ATOM 708 O O . GLY A 1 96 ? 2.918 -6.007 -8.111 1.00 84.31 96 GLY A O 1
ATOM 709 N N . LYS A 1 97 ? 1.818 -7.960 -8.340 1.00 82.38 97 LYS A N 1
ATOM 710 C CA . LYS A 1 97 ? 2.875 -8.804 -7.758 1.00 82.38 97 LYS A CA 1
ATOM 711 C C . LYS A 1 97 ? 4.039 -8.934 -8.745 1.00 82.38 97 LYS A C 1
ATOM 713 O O . LYS A 1 97 ? 3.846 -9.248 -9.916 1.00 82.38 97 LYS A O 1
ATOM 718 N N . ARG A 1 98 ? 5.274 -8.715 -8.272 1.00 71.00 98 ARG A N 1
ATOM 719 C CA . ARG A 1 98 ? 6.461 -9.054 -9.075 1.00 71.00 98 ARG A CA 1
ATOM 720 C C . ARG A 1 98 ? 6.462 -10.564 -9.327 1.00 71.00 98 ARG A C 1
ATOM 722 O O . ARG A 1 98 ? 6.177 -11.296 -8.381 1.00 71.00 98 ARG A O 1
ATOM 729 N N . PRO A 1 99 ? 6.832 -11.039 -10.528 1.00 61.78 99 PRO A N 1
ATOM 730 C CA . PRO A 1 99 ? 7.036 -12.464 -10.746 1.00 61.78 99 PRO A CA 1
ATOM 731 C C . PRO A 1 99 ? 8.126 -12.949 -9.783 1.00 61.78 99 PRO A C 1
ATOM 733 O O . PRO A 1 99 ? 9.309 -12.650 -9.951 1.00 61.78 99 PRO A O 1
ATOM 736 N N . SER A 1 100 ? 7.712 -13.632 -8.718 1.00 55.47 100 SER A N 1
ATOM 737 C CA . SER A 1 100 ? 8.611 -14.291 -7.782 1.00 55.47 100 SER A CA 1
ATOM 738 C C . SER A 1 100 ? 9.139 -15.536 -8.479 1.00 55.47 100 SER A C 1
ATOM 740 O O . SER A 1 100 ? 8.370 -16.457 -8.730 1.00 55.47 100 SER A O 1
ATOM 742 N N . GLY A 1 101 ? 10.428 -15.546 -8.818 1.00 53.56 101 GLY A N 1
ATOM 743 C CA . GLY A 1 101 ? 11.103 -16.773 -9.236 1.00 53.56 101 GLY A CA 1
ATOM 744 C C . GLY A 1 101 ? 11.287 -16.994 -10.735 1.00 53.56 101 GLY A C 1
ATOM 745 O O . GLY A 1 101 ? 11.468 -18.140 -11.129 1.00 53.56 101 GLY A O 1
ATOM 746 N N . ARG A 1 102 ? 11.312 -15.961 -11.595 1.00 53.72 102 ARG A N 1
ATOM 747 C CA . ARG A 1 102 ? 11.885 -16.201 -12.933 1.00 53.72 102 ARG A CA 1
ATOM 748 C C . ARG A 1 102 ? 13.390 -16.423 -12.774 1.00 53.72 102 ARG A C 1
ATOM 750 O O . ARG A 1 102 ? 14.042 -15.523 -12.234 1.00 53.72 102 ARG A O 1
ATOM 757 N N . PRO A 1 103 ? 13.950 -17.568 -13.212 1.00 55.66 103 PRO A N 1
ATOM 758 C CA . PRO A 1 103 ? 15.386 -17.765 -13.146 1.00 55.66 103 PRO A CA 1
ATOM 759 C C . PRO A 1 103 ? 16.057 -16.605 -13.893 1.00 55.66 103 PRO A C 1
ATOM 761 O O . PRO A 1 103 ? 15.529 -16.164 -14.922 1.00 55.66 103 PRO A O 1
ATOM 764 N N . PRO A 1 104 ? 17.199 -16.088 -13.406 1.00 60.91 104 PRO A N 1
ATOM 765 C CA . PRO A 1 104 ? 17.925 -15.002 -14.065 1.00 60.91 104 PRO A CA 1
ATOM 766 C C . PRO A 1 104 ? 18.119 -15.246 -15.572 1.00 60.91 104 PRO A C 1
ATOM 768 O O . PRO A 1 104 ? 18.100 -14.294 -16.354 1.00 60.91 104 PRO A O 1
ATOM 771 N N . GLY A 1 105 ? 18.214 -16.523 -15.972 1.00 73.31 105 GLY A N 1
ATOM 772 C CA . GLY A 1 105 ? 18.255 -16.988 -17.359 1.00 73.31 105 GLY A CA 1
ATOM 773 C C . GLY A 1 105 ? 17.058 -16.553 -18.209 1.00 73.31 105 GLY A C 1
ATOM 774 O O . GLY A 1 105 ? 17.262 -15.941 -19.246 1.00 73.31 105 GLY A O 1
ATOM 775 N N . ALA A 1 106 ? 15.818 -16.727 -17.746 1.00 80.75 106 ALA A N 1
ATOM 776 C CA . ALA A 1 106 ? 14.628 -16.402 -18.543 1.00 80.75 106 ALA A CA 1
ATOM 777 C C . ALA A 1 106 ? 14.458 -14.890 -18.796 1.00 80.75 106 ALA A C 1
ATOM 779 O O . ALA A 1 106 ? 13.903 -14.475 -19.811 1.00 80.75 106 ALA A O 1
ATOM 780 N N . ILE A 1 107 ? 14.923 -14.038 -17.872 1.00 84.12 107 ILE A N 1
ATOM 781 C CA . ILE A 1 107 ? 14.940 -12.578 -18.084 1.00 84.12 107 ILE A CA 1
ATOM 782 C C . ILE A 1 107 ? 16.080 -12.202 -19.029 1.00 84.12 107 ILE A C 1
ATOM 784 O O . ILE A 1 107 ? 15.900 -11.333 -19.878 1.00 84.12 107 ILE A O 1
ATOM 788 N N . ARG A 1 108 ? 17.240 -12.853 -18.893 1.00 87.62 108 ARG A N 1
ATOM 789 C CA . ARG A 1 108 ? 18.386 -12.660 -19.783 1.00 87.62 108 ARG A CA 1
ATOM 790 C C . ARG A 1 108 ? 18.033 -13.032 -21.221 1.00 87.62 108 ARG A C 1
ATOM 792 O O . ARG A 1 108 ? 18.260 -12.216 -22.102 1.00 87.62 108 ARG A O 1
ATOM 799 N N . GLU A 1 109 ? 17.442 -14.197 -21.443 1.00 88.75 109 GLU A N 1
ATOM 800 C CA . GLU A 1 109 ? 16.999 -14.653 -22.764 1.00 88.75 109 GLU A CA 1
ATOM 801 C C . GLU A 1 109 ? 15.953 -13.714 -23.360 1.00 88.75 109 GLU A C 1
ATOM 803 O O . GLU A 1 109 ? 16.125 -13.253 -24.483 1.00 88.75 109 GLU A O 1
ATOM 808 N N . ALA A 1 110 ? 14.926 -13.333 -22.592 1.00 89.50 110 ALA A N 1
ATOM 809 C CA . ALA A 1 110 ? 13.916 -12.387 -23.064 1.00 89.50 110 ALA A CA 1
ATOM 810 C C . ALA A 1 110 ? 14.504 -11.001 -23.386 1.00 89.50 110 ALA A C 1
ATOM 812 O O . ALA A 1 110 ? 14.089 -10.364 -24.351 1.00 89.50 110 ALA A O 1
ATOM 813 N N . ALA A 1 111 ? 15.476 -10.527 -22.598 1.00 91.88 111 ALA A N 1
ATOM 814 C CA . ALA A 1 111 ? 16.173 -9.273 -22.865 1.00 91.88 111 ALA A CA 1
ATOM 815 C C . ALA A 1 111 ? 16.987 -9.358 -24.162 1.00 91.88 111 ALA A C 1
ATOM 817 O O . ALA A 1 111 ? 16.880 -8.465 -24.997 1.00 91.88 111 ALA A O 1
ATOM 818 N N . LEU A 1 112 ? 17.739 -10.446 -24.352 1.00 90.94 112 LEU A N 1
ATOM 819 C CA . LEU A 1 112 ? 18.538 -10.677 -25.555 1.00 90.94 112 LEU A CA 1
ATOM 820 C C . LEU A 1 112 ? 17.659 -10.827 -26.803 1.00 90.94 112 LEU A C 1
ATOM 822 O O . LEU A 1 112 ? 17.955 -10.199 -27.815 1.00 90.94 112 LEU A O 1
ATOM 826 N N . ALA A 1 113 ? 16.546 -11.560 -26.714 1.00 90.75 113 ALA A N 1
ATOM 827 C CA . ALA A 1 113 ? 15.563 -11.681 -27.792 1.00 90.75 113 ALA A CA 1
ATOM 828 C C . ALA A 1 113 ? 14.939 -10.325 -28.171 1.00 90.75 113 ALA A C 1
ATOM 830 O O . ALA A 1 113 ? 14.642 -10.082 -29.336 1.00 90.75 113 ALA A O 1
ATOM 831 N N . ALA A 1 114 ? 14.791 -9.417 -27.202 1.00 90.25 114 ALA A N 1
ATOM 832 C CA . ALA A 1 114 ? 14.339 -8.043 -27.424 1.00 90.25 114 ALA A CA 1
ATOM 833 C C . ALA A 1 114 ? 15.468 -7.071 -27.838 1.00 90.25 114 ALA A C 1
ATOM 835 O O . ALA A 1 114 ? 15.227 -5.869 -27.954 1.00 90.25 114 ALA A O 1
ATOM 836 N N . GLY A 1 115 ? 16.709 -7.543 -28.015 1.00 91.00 115 GLY A N 1
ATOM 837 C CA . GLY A 1 115 ? 17.862 -6.700 -28.357 1.00 91.00 115 GLY A CA 1
ATOM 838 C C . GLY A 1 115 ? 18.307 -5.752 -27.234 1.00 91.00 115 GLY A C 1
ATOM 839 O O . GLY A 1 115 ? 18.946 -4.729 -27.484 1.00 91.00 115 GLY A O 1
ATOM 840 N N . LEU A 1 116 ? 17.956 -6.058 -25.984 1.00 92.75 116 LEU A N 1
ATOM 841 C CA . LEU A 1 116 ? 18.281 -5.266 -24.802 1.00 92.75 116 LEU A CA 1
ATOM 842 C C . LEU A 1 116 ? 19.356 -5.947 -23.957 1.00 92.75 116 LEU A C 1
ATOM 844 O O . LEU A 1 116 ? 19.339 -7.154 -23.727 1.00 92.75 116 LEU A O 1
ATOM 848 N N . HIS A 1 117 ? 20.253 -5.145 -23.381 1.00 92.50 117 HIS A N 1
ATOM 849 C CA . HIS A 1 117 ? 21.174 -5.661 -22.375 1.00 92.50 117 HIS A CA 1
ATOM 850 C C . HIS A 1 117 ? 20.399 -6.055 -21.096 1.00 92.50 117 HIS A C 1
ATOM 852 O O . HIS A 1 117 ? 19.619 -5.233 -20.595 1.00 92.50 117 HIS A O 1
ATOM 858 N N . PRO A 1 118 ? 20.631 -7.242 -20.497 1.00 91.31 118 PRO A N 1
ATOM 859 C CA . PRO A 1 118 ? 19.898 -7.706 -19.313 1.00 91.31 118 PRO A CA 1
ATOM 860 C C . PRO A 1 118 ? 19.890 -6.709 -18.146 1.00 91.31 118 PRO A C 1
ATOM 862 O O . PRO A 1 118 ? 18.872 -6.554 -17.473 1.00 91.31 118 PRO A O 1
ATOM 865 N N . SER A 1 119 ? 20.986 -5.970 -17.936 1.00 88.56 119 SER A N 1
ATOM 866 C CA . SER A 1 119 ? 21.075 -4.938 -16.887 1.00 88.56 119 SER A CA 1
ATOM 867 C C . SER A 1 119 ? 20.073 -3.792 -17.067 1.00 88.56 119 SER A C 1
A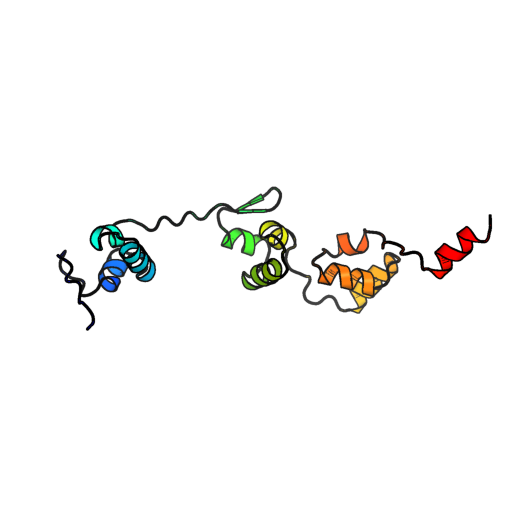TOM 869 O O . SER A 1 119 ? 19.606 -3.234 -16.075 1.00 88.56 119 SER A O 1
ATOM 871 N N . VAL A 1 120 ? 19.700 -3.450 -18.307 1.00 90.75 120 VAL A N 1
ATOM 872 C CA . VAL A 1 120 ? 18.691 -2.413 -18.590 1.00 90.75 120 VAL A CA 1
ATOM 873 C C . VAL A 1 120 ? 17.316 -2.889 -18.131 1.00 90.75 120 VAL A C 1
ATOM 875 O O . VAL A 1 120 ? 16.606 -2.166 -17.429 1.00 90.75 120 VAL A O 1
ATOM 878 N N . VAL A 1 121 ? 16.962 -4.127 -18.481 1.00 91.50 121 VAL A N 1
ATOM 879 C CA . VAL A 1 121 ? 15.699 -4.750 -18.070 1.00 91.50 121 VAL A CA 1
ATOM 880 C C . VAL A 1 121 ? 15.660 -4.890 -16.547 1.00 91.50 121 VAL A C 1
ATOM 882 O O . VAL A 1 121 ? 14.681 -4.483 -15.925 1.00 91.50 121 VAL A O 1
ATOM 885 N N . TRP A 1 122 ? 16.751 -5.337 -15.921 1.00 87.50 122 TRP A N 1
ATOM 886 C CA . TRP A 1 122 ? 16.871 -5.421 -14.462 1.00 87.50 122 TRP A CA 1
ATOM 887 C C . TRP A 1 122 ? 16.713 -4.074 -13.757 1.00 87.50 122 TRP A C 1
ATOM 889 O O . TRP A 1 122 ? 15.984 -3.985 -12.767 1.00 87.50 122 TRP A O 1
ATOM 899 N N . GLY A 1 123 ? 17.338 -3.012 -14.270 1.00 87.75 123 GLY A N 1
ATOM 900 C CA . GLY A 1 123 ? 17.172 -1.659 -13.740 1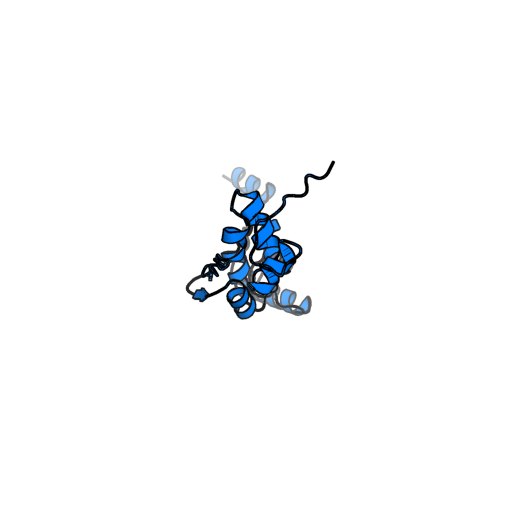.00 87.75 123 GLY A CA 1
ATOM 901 C C . GLY A 1 123 ? 15.711 -1.206 -13.771 1.00 87.75 123 GLY A C 1
ATOM 902 O O . GLY A 1 123 ? 15.188 -0.736 -12.760 1.00 87.75 123 GLY A O 1
ATOM 903 N N . ARG A 1 124 ? 15.020 -1.431 -14.895 1.00 90.69 124 ARG A N 1
ATOM 904 C CA . ARG A 1 124 ? 13.591 -1.107 -15.066 1.00 90.69 124 ARG A CA 1
ATOM 905 C C . ARG A 1 124 ? 12.706 -1.907 -14.116 1.00 90.69 124 ARG A C 1
ATOM 907 O O . ARG A 1 124 ? 11.877 -1.327 -13.412 1.00 90.69 124 ARG A O 1
ATOM 914 N N . LEU A 1 125 ? 12.924 -3.219 -14.029 1.00 87.31 125 LEU A N 1
ATOM 915 C CA . LEU A 1 125 ? 12.208 -4.084 -13.091 1.00 87.31 125 LEU A CA 1
ATOM 916 C C . LEU A 1 125 ? 12.422 -3.618 -11.649 1.00 87.31 125 LEU A C 1
ATOM 918 O O . LEU A 1 125 ? 11.454 -3.548 -10.891 1.00 87.31 125 LEU A O 1
ATOM 922 N N . ARG A 1 126 ? 13.653 -3.230 -11.274 1.00 78.88 126 ARG A N 1
ATOM 923 C CA . ARG A 1 126 ? 14.004 -2.728 -9.932 1.00 78.88 126 ARG A CA 1
ATOM 924 C C . ARG A 1 126 ? 13.239 -1.457 -9.562 1.00 78.88 126 ARG A C 1
ATOM 926 O O . ARG A 1 126 ? 12.817 -1.344 -8.413 1.00 78.88 126 ARG A O 1
ATOM 933 N N . ILE A 1 127 ? 13.003 -0.575 -10.531 1.00 81.25 127 ILE A N 1
ATOM 934 C CA . ILE A 1 127 ? 12.224 0.668 -10.380 1.00 81.25 127 ILE A CA 1
ATOM 935 C C . ILE A 1 127 ? 10.703 0.396 -10.412 1.00 81.25 127 ILE A C 1
ATOM 937 O O . ILE A 1 127 ? 9.903 1.273 -10.113 1.00 81.25 127 ILE A O 1
ATOM 941 N N . GLY A 1 128 ? 10.287 -0.844 -10.692 1.00 79.62 128 GLY A N 1
ATOM 942 C CA . GLY A 1 128 ? 8.891 -1.281 -10.586 1.00 79.62 128 GLY A CA 1
ATOM 943 C C . GLY A 1 128 ? 8.170 -1.426 -11.922 1.00 79.62 128 GLY A C 1
ATOM 944 O O . GLY A 1 128 ? 6.950 -1.534 -11.940 1.00 79.62 128 GLY A O 1
ATOM 945 N N . TRP A 1 129 ? 8.894 -1.446 -13.042 1.00 85.31 129 TRP A N 1
ATOM 946 C CA . TRP A 1 129 ? 8.280 -1.705 -14.342 1.00 85.31 129 TRP A CA 1
ATOM 947 C C . TRP A 1 129 ? 7.789 -3.152 -14.441 1.00 85.31 129 TRP A C 1
ATOM 949 O O . TRP A 1 129 ? 8.408 -4.067 -13.892 1.00 85.31 129 TRP A O 1
ATOM 959 N N . SER A 1 130 ? 6.702 -3.363 -15.187 1.00 85.31 130 SER A N 1
ATOM 960 C CA . SER A 1 130 ? 6.284 -4.702 -15.603 1.00 85.31 130 SER A CA 1
ATOM 961 C C . SER A 1 130 ? 7.246 -5.254 -16.659 1.00 85.31 130 SER A C 1
ATOM 963 O O . SER A 1 130 ? 7.865 -4.492 -17.403 1.00 85.31 130 SER A O 1
ATOM 965 N N . LEU A 1 131 ? 7.381 -6.581 -16.744 1.00 84.88 131 LEU A N 1
ATOM 966 C CA . LEU A 1 131 ? 8.289 -7.212 -17.706 1.00 84.88 131 LEU A CA 1
ATOM 967 C C . LEU A 1 131 ? 7.960 -6.865 -19.174 1.00 84.88 131 LEU A C 1
ATOM 969 O O . LEU A 1 131 ? 8.889 -6.471 -19.876 1.00 84.88 131 LEU A O 1
ATOM 973 N N . PRO A 1 132 ? 6.693 -6.909 -19.640 1.00 88.56 132 PRO A N 1
ATOM 974 C CA . PRO A 1 132 ? 6.368 -6.529 -21.018 1.00 88.56 132 PRO A CA 1
ATOM 975 C C . PRO A 1 132 ? 6.780 -5.086 -21.330 1.00 88.56 132 PRO A C 1
ATOM 977 O O . PRO A 1 132 ? 7.407 -4.816 -22.350 1.00 88.56 132 PRO A O 1
ATOM 980 N N . ARG A 1 133 ? 6.524 -4.162 -20.395 1.00 89.25 133 ARG A N 1
ATOM 981 C CA . ARG A 1 133 ? 6.921 -2.754 -20.522 1.00 89.25 133 ARG A CA 1
ATOM 982 C C . ARG A 1 133 ? 8.439 -2.573 -20.483 1.00 89.25 133 ARG A C 1
ATOM 984 O O . ARG A 1 133 ? 8.988 -1.715 -21.167 1.00 89.25 133 ARG A O 1
ATOM 991 N N . ALA A 1 134 ? 9.136 -3.358 -19.665 1.00 90.38 134 ALA A N 1
ATOM 992 C CA . ALA A 1 134 ? 10.590 -3.314 -19.570 1.00 90.38 134 ALA A CA 1
ATOM 993 C C . ALA A 1 134 ? 11.278 -3.815 -20.845 1.00 90.38 134 ALA A C 1
ATOM 995 O O . ALA A 1 134 ? 12.393 -3.367 -21.115 1.00 90.38 134 ALA A O 1
ATOM 996 N N . LEU A 1 135 ? 10.622 -4.690 -21.611 1.00 91.38 135 LEU A N 1
ATOM 997 C CA . LEU A 1 135 ? 11.115 -5.214 -22.884 1.00 91.38 135 LEU A CA 1
ATOM 998 C C . LEU A 1 135 ? 10.740 -4.331 -24.084 1.00 91.38 135 LEU A C 1
ATOM 1000 O O . LEU A 1 135 ? 11.511 -4.260 -25.031 1.00 91.38 135 LEU A O 1
ATOM 1004 N N . SER A 1 136 ? 9.607 -3.622 -24.043 1.00 89.31 136 SER A N 1
ATOM 1005 C CA . SER A 1 136 ? 9.127 -2.846 -25.197 1.00 89.31 136 SER A CA 1
ATOM 1006 C C . SER A 1 136 ? 9.805 -1.486 -25.389 1.00 89.31 136 SER A C 1
ATOM 1008 O O . SER A 1 136 ? 9.856 -0.971 -26.503 1.00 89.31 136 SER A O 1
ATOM 1010 N N . VAL A 1 137 ? 10.321 -0.864 -24.325 1.00 88.69 137 VAL A N 1
ATOM 1011 C CA . VAL A 1 137 ? 10.872 0.499 -24.418 1.00 88.69 137 VAL A CA 1
ATOM 1012 C C . VAL A 1 137 ? 12.340 0.472 -24.853 1.00 88.69 137 VAL A C 1
ATOM 1014 O O . VAL A 1 137 ? 13.186 -0.107 -24.172 1.00 88.69 137 VAL A O 1
ATOM 1017 N N . ALA A 1 138 ? 12.696 1.174 -25.928 1.00 80.06 138 ALA A N 1
ATOM 1018 C CA . ALA A 1 138 ? 14.094 1.306 -26.344 1.00 80.06 138 ALA A CA 1
ATOM 1019 C C . ALA A 1 138 ? 14.935 2.062 -25.284 1.00 80.06 138 ALA A C 1
ATOM 1021 O O . ALA A 1 138 ? 14.442 2.991 -24.635 1.00 80.06 138 ALA A O 1
ATOM 1022 N N . PRO A 1 139 ? 16.195 1.670 -25.030 1.00 77.44 139 PRO A N 1
ATOM 1023 C CA . PRO A 1 139 ? 17.056 2.373 -24.091 1.00 77.44 139 PRO A CA 1
ATOM 1024 C C . PRO A 1 139 ? 17.439 3.741 -24.662 1.00 77.44 139 PRO A C 1
ATOM 1026 O O . PRO A 1 139 ? 17.746 3.871 -25.847 1.00 77.44 139 PRO A O 1
ATOM 1029 N N . LYS A 1 140 ? 17.464 4.770 -23.807 1.00 74.56 140 LYS A N 1
ATOM 1030 C CA . LYS A 1 140 ? 18.002 6.082 -24.182 1.00 74.56 140 LYS A CA 1
ATOM 1031 C C . LYS A 1 140 ? 19.484 5.908 -24.524 1.00 74.56 140 LYS A C 1
ATOM 1033 O O . LYS A 1 140 ? 20.275 5.542 -23.655 1.00 74.56 140 LYS A O 1
ATOM 1038 N N . ARG A 1 141 ? 19.863 6.153 -25.781 1.00 69.88 141 ARG A N 1
ATOM 1039 C CA . ARG A 1 141 ? 21.273 6.186 -26.183 1.00 69.88 141 ARG A CA 1
ATOM 1040 C C . ARG A 1 141 ? 21.879 7.490 -25.676 1.00 69.88 141 ARG A C 1
ATOM 1042 O O . ARG A 1 141 ? 21.657 8.546 -26.260 1.00 69.88 141 ARG A O 1
ATOM 1049 N N . TYR A 1 142 ? 22.626 7.419 -24.580 1.00 67.50 142 TYR A N 1
ATOM 1050 C CA . TYR A 1 142 ? 23.487 8.526 -24.183 1.00 67.50 142 TYR A CA 1
ATOM 1051 C C . TYR A 1 142 ? 24.691 8.540 -25.122 1.00 67.50 142 TYR A C 1
ATOM 1053 O O . TYR A 1 142 ? 25.448 7.571 -25.174 1.00 67.50 142 TYR A O 1
ATOM 1061 N N . ARG A 1 143 ? 24.847 9.621 -25.895 1.00 72.62 143 ARG A N 1
ATOM 1062 C CA . ARG A 1 143 ? 26.074 9.839 -26.665 1.00 72.62 143 ARG A CA 1
ATOM 1063 C C . ARG A 1 143 ? 27.221 9.989 -25.681 1.00 72.62 143 ARG A C 1
ATOM 1065 O O . ARG A 1 143 ? 27.119 10.736 -24.708 1.00 72.62 143 ARG A O 1
ATOM 1072 N N . THR A 1 144 ? 28.311 9.282 -25.929 1.00 75.12 144 THR A N 1
ATOM 1073 C CA . THR A 1 144 ? 29.524 9.509 -25.150 1.00 75.12 144 THR A CA 1
ATOM 1074 C C . THR A 1 144 ? 30.124 10.855 -25.552 1.00 75.12 144 THR A C 1
ATOM 1076 O O . THR A 1 144 ? 29.985 11.295 -26.694 1.00 75.12 144 THR A O 1
ATOM 1079 N N . ARG A 1 145 ? 30.825 11.518 -24.625 1.00 67.62 145 ARG A N 1
ATOM 1080 C CA . ARG A 1 145 ? 31.501 12.803 -24.885 1.00 67.62 145 ARG A CA 1
ATOM 1081 C C . ARG A 1 145 ? 32.444 12.723 -26.098 1.00 67.62 145 ARG A C 1
ATOM 1083 O O . ARG A 1 145 ? 32.541 13.667 -26.867 1.00 67.62 145 ARG A O 1
ATOM 1090 N N . ARG A 1 146 ? 33.042 11.545 -26.313 1.00 63.75 146 ARG A N 1
ATOM 1091 C CA . ARG A 1 146 ? 33.904 11.213 -27.457 1.00 63.75 146 ARG A CA 1
ATOM 1092 C C . ARG A 1 146 ? 33.140 11.142 -28.790 1.00 63.75 146 ARG A C 1
ATOM 1094 O O . ARG A 1 146 ? 33.636 11.622 -29.796 1.00 63.75 146 ARG A O 1
ATOM 1101 N N . GLN A 1 147 ? 31.921 10.595 -28.790 1.00 69.38 147 GLN A N 1
ATOM 1102 C CA . GLN A 1 147 ? 31.037 10.571 -29.967 1.00 69.38 147 GLN A CA 1
ATOM 1103 C C . GLN A 1 147 ? 30.427 11.943 -30.278 1.00 69.38 147 GLN A C 1
ATOM 1105 O O . GLN A 1 147 ? 30.113 12.225 -31.428 1.00 69.38 147 GLN A O 1
ATOM 1110 N N . ALA A 1 148 ? 30.230 12.785 -29.260 1.00 68.00 148 ALA A N 1
ATOM 1111 C CA . ALA A 1 148 ? 29.756 14.152 -29.452 1.00 68.00 148 ALA A CA 1
ATOM 1112 C C . ALA A 1 148 ? 30.847 15.060 -30.048 1.00 68.00 148 ALA A C 1
ATOM 1114 O O . ALA A 1 148 ? 30.540 15.835 -30.944 1.00 68.00 148 ALA A O 1
ATOM 1115 N 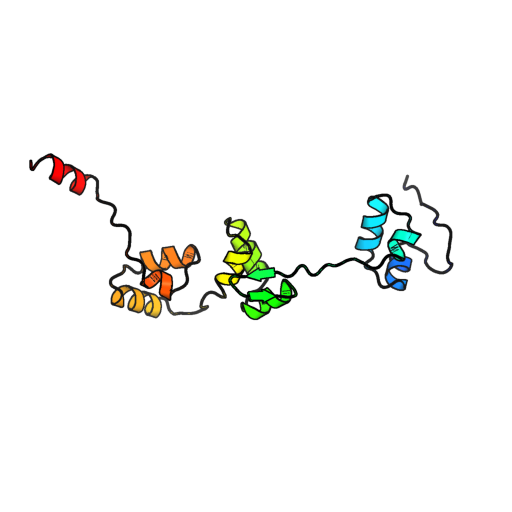N . ALA A 1 149 ? 32.102 14.923 -29.600 1.00 67.94 149 ALA A N 1
ATOM 1116 C CA . ALA A 1 149 ? 33.240 15.699 -30.107 1.00 67.94 149 ALA A CA 1
ATOM 1117 C C . ALA A 1 149 ? 33.557 15.411 -31.589 1.00 67.94 149 ALA A C 1
ATOM 1119 O O . ALA A 1 149 ? 33.766 16.340 -32.359 1.00 67.94 149 ALA A O 1
ATOM 1120 N N . ALA A 1 150 ? 33.475 14.144 -32.014 1.00 65.56 150 ALA A N 1
ATOM 1121 C CA . ALA A 1 150 ? 33.762 13.733 -33.394 1.00 65.56 150 ALA A CA 1
ATOM 1122 C C . ALA A 1 150 ? 32.801 14.310 -34.459 1.00 65.56 150 ALA A C 1
ATOM 1124 O O . ALA A 1 150 ? 33.129 14.316 -35.638 1.00 65.56 150 ALA A O 1
ATOM 1125 N N . ILE A 1 151 ? 31.612 14.783 -34.069 1.00 65.06 151 ILE A N 1
ATOM 1126 C CA . ILE A 1 151 ? 30.662 15.440 -34.988 1.00 65.06 151 ILE A CA 1
ATOM 1127 C C . ILE A 1 151 ? 30.999 16.929 -35.144 1.00 65.06 151 ILE A C 1
ATOM 1129 O O . ILE A 1 151 ? 30.732 17.517 -36.187 1.00 65.06 151 ILE A O 1
ATOM 1133 N N . THR A 1 152 ? 31.585 17.538 -34.114 1.00 60.97 152 THR A N 1
ATOM 1134 C CA . THR A 1 152 ? 31.944 18.960 -34.104 1.00 60.97 152 THR A CA 1
ATOM 1135 C C . THR A 1 152 ? 33.226 19.235 -34.894 1.00 60.97 152 THR A C 1
ATOM 1137 O O . THR A 1 152 ? 33.379 20.326 -35.424 1.00 60.97 152 THR A O 1
ATOM 1140 N N . GLU A 1 153 ? 34.122 18.252 -35.000 1.00 59.16 153 GLU A N 1
ATOM 1141 C CA . GLU A 1 153 ? 35.419 18.373 -35.689 1.00 59.16 153 GLU A CA 1
ATOM 1142 C C . GLU A 1 153 ? 35.381 17.952 -37.173 1.00 59.16 153 GLU A C 1
ATOM 1144 O O . GLU A 1 153 ? 36.363 18.123 -37.885 1.00 59.16 153 GLU A O 1
ATOM 1149 N N . GLY A 1 154 ? 34.260 17.399 -37.651 1.00 58.78 154 GLY A N 1
ATOM 1150 C CA . GLY A 1 154 ? 34.099 16.894 -39.021 1.00 58.78 154 GLY A CA 1
ATOM 1151 C C . GLY A 1 154 ? 33.228 17.760 -39.938 1.00 58.78 154 GLY A C 1
ATOM 1152 O O . GLY A 1 154 ? 32.594 17.201 -40.834 1.00 58.78 154 GLY A O 1
ATOM 1153 N N . ARG A 1 155 ? 33.125 19.073 -39.695 1.00 48.62 155 ARG A N 1
ATOM 1154 C CA . ARG A 1 155 ? 32.293 20.002 -40.479 1.00 48.62 155 ARG A CA 1
ATOM 1155 C C . ARG A 1 155 ? 33.091 21.179 -41.016 1.00 48.62 155 ARG A C 1
ATOM 1157 O O . ARG A 1 155 ? 33.920 21.705 -40.246 1.00 48.62 155 ARG A O 1
#

Organism: NCBI:txid1081025

Sequence (155 aa):
MTKRIRLPHPPEHRSLNAAARAAGIDGATAAGRVHRGWTPEHAVSTPPISPERPVKVGDRVFASRAEALAAAGLVESTIRARMARGISRADALAMGKRPSGRPPGAIREAALAAGLHPSVVWGRLRIGWSLPRALSVAPKRYRTRRQAAAITEGR

Secondary structure (DSSP, 8-state):
-----PPPPSTT-SSHHHHHHHTT--HHHHHHHHHTT--HHHHHHSPP------EEETTEEESSHHHHHHHHT--HHHHHHHHTTT--HHHHHHT----TT--HHHHHHHHHHTT--HHHHHHHHHHT--HHHHHHSPP--PPPHHHHHHHHS--